Protein AF-A0A958XQT1-F1 (afdb_monomer_lite)

pLDDT: mean 85.03, std 12.77, range [38.28, 96.88]

Structure (mmCIF, N/CA/C/O backbone):
data_AF-A0A958XQT1-F1
#
_entry.id   AF-A0A958XQT1-F1
#
loop_
_atom_site.group_PDB
_atom_site.id
_atom_site.type_symbol
_atom_site.label_atom_id
_atom_site.label_alt_id
_atom_site.label_comp_id
_atom_site.label_asym_id
_atom_site.label_entity_id
_atom_site.label_seq_id
_atom_site.pdbx_PDB_ins_code
_atom_site.Cartn_x
_atom_site.Cartn_y
_atom_site.Cartn_z
_atom_site.occupancy
_atom_site.B_iso_or_equiv
_atom_site.auth_seq_id
_atom_site.auth_comp_id
_atom_site.auth_asym_id
_atom_site.auth_atom_id
_atom_site.pdbx_PDB_model_num
ATOM 1 N N . MET A 1 1 ? -18.573 4.352 16.607 1.00 74.50 1 MET A N 1
ATOM 2 C CA . MET A 1 1 ? -17.224 4.250 16.002 1.00 74.50 1 MET A CA 1
ATOM 3 C C . MET A 1 1 ? -16.279 5.097 16.836 1.00 74.50 1 MET A C 1
ATOM 5 O O . MET A 1 1 ? -16.565 6.270 17.016 1.00 74.50 1 MET A O 1
ATOM 9 N N . GLN A 1 2 ? -15.229 4.501 17.405 1.00 90.69 2 GLN A N 1
ATOM 10 C CA . GLN A 1 2 ? -14.330 5.170 18.354 1.00 90.69 2 GLN A CA 1
ATOM 11 C C . GLN A 1 2 ? -12.967 5.438 17.706 1.00 90.69 2 GLN A C 1
ATOM 13 O O . GLN A 1 2 ? -12.453 4.599 16.959 1.00 90.69 2 GLN A O 1
ATOM 18 N N . ILE A 1 3 ? -12.386 6.601 17.998 1.00 94.75 3 ILE A N 1
ATOM 19 C CA . ILE A 1 3 ? -11.056 7.008 17.534 1.00 94.75 3 ILE A CA 1
ATOM 20 C C . ILE A 1 3 ? -10.105 7.175 18.715 1.00 94.75 3 ILE A C 1
ATOM 22 O O . ILE A 1 3 ? -10.519 7.508 19.822 1.00 94.75 3 ILE A O 1
ATOM 26 N N . THR A 1 4 ? -8.823 6.933 18.475 1.00 96.56 4 THR A N 1
ATOM 27 C CA . THR A 1 4 ? -7.752 7.105 19.461 1.00 96.56 4 THR A CA 1
ATOM 28 C C . THR A 1 4 ? -6.490 7.603 18.767 1.00 96.56 4 THR A C 1
ATOM 30 O O . THR A 1 4 ? -6.284 7.341 17.578 1.00 96.56 4 THR A O 1
ATOM 33 N N . SER A 1 5 ? -5.647 8.330 19.489 1.00 96.06 5 SER A N 1
ATOM 34 C CA . SER A 1 5 ? -4.380 8.859 18.993 1.00 96.06 5 SER A CA 1
ATOM 35 C C . SER A 1 5 ? -3.200 8.248 19.742 1.00 96.06 5 SER A C 1
ATOM 37 O O . SER A 1 5 ? -3.313 7.802 20.883 1.00 96.06 5 SER A O 1
ATOM 39 N N . VAL A 1 6 ? -2.058 8.184 19.062 1.00 95.44 6 VAL A N 1
ATOM 40 C CA . VAL A 1 6 ? -0.777 7.766 19.639 1.00 95.44 6 VAL A CA 1
ATOM 41 C C . VAL A 1 6 ? 0.302 8.729 19.156 1.00 95.44 6 VAL A C 1
ATOM 43 O O . VAL A 1 6 ? 0.280 9.079 17.968 1.00 95.44 6 VAL A O 1
ATOM 46 N N . PRO A 1 7 ? 1.271 9.116 20.004 1.00 96.88 7 PRO A N 1
ATOM 47 C CA . PRO A 1 7 ? 2.423 9.882 19.558 1.00 96.88 7 PRO A CA 1
ATOM 48 C C . PRO A 1 7 ? 3.115 9.200 18.376 1.00 96.88 7 PRO A C 1
ATOM 50 O O . PRO A 1 7 ? 3.274 7.978 18.325 1.00 96.88 7 PRO A O 1
ATOM 53 N N . THR A 1 8 ? 3.494 9.995 17.386 1.00 95.38 8 THR A N 1
ATOM 54 C CA . THR A 1 8 ? 4.281 9.512 16.252 1.00 95.38 8 THR A CA 1
ATOM 55 C C . THR A 1 8 ? 5.692 9.157 16.705 1.00 95.38 8 THR A C 1
ATOM 57 O O . THR A 1 8 ? 6.222 9.748 17.640 1.00 95.38 8 THR A O 1
ATOM 60 N N . ASN A 1 9 ? 6.345 8.244 15.983 1.00 92.81 9 ASN A N 1
ATOM 61 C CA . ASN A 1 9 ? 7.732 7.854 16.268 1.00 92.81 9 ASN A CA 1
ATOM 62 C C . ASN A 1 9 ? 8.724 9.029 16.179 1.00 92.81 9 ASN A C 1
ATOM 64 O O . ASN A 1 9 ? 9.813 8.944 16.726 1.00 92.81 9 ASN A O 1
ATOM 68 N N . LEU A 1 10 ? 8.361 10.108 15.477 1.00 92.94 10 LEU A N 1
ATOM 69 C CA . LEU A 1 10 ? 9.166 11.326 15.373 1.00 92.94 10 LEU A CA 1
ATOM 70 C C . LEU A 1 10 ? 8.949 12.286 16.555 1.00 92.94 10 LEU A C 1
ATOM 72 O O . LEU A 1 10 ? 9.583 13.331 16.597 1.00 92.94 10 LEU A O 1
ATOM 76 N N . GLY A 1 11 ? 8.023 11.991 17.474 1.00 92.00 11 GLY A N 1
ATOM 77 C CA . GLY A 1 11 ? 7.712 12.810 18.654 1.00 92.00 11 GLY A CA 1
ATOM 78 C C . GLY A 1 11 ? 6.987 14.133 18.368 1.00 92.00 11 GLY A C 1
ATOM 79 O O . GLY A 1 11 ? 6.367 14.697 19.258 1.00 92.00 11 GLY A O 1
ATOM 80 N N . ILE A 1 12 ? 6.996 14.605 17.123 1.00 95.25 12 ILE A N 1
ATOM 81 C CA . ILE A 1 12 ? 6.483 15.924 16.715 1.00 95.25 12 ILE A CA 1
ATOM 82 C C . ILE A 1 12 ? 4.991 15.947 16.349 1.00 95.25 12 ILE A C 1
ATOM 84 O O . ILE A 1 12 ? 4.496 16.930 15.806 1.00 95.25 12 ILE A O 1
ATOM 88 N N . GLY A 1 13 ? 4.253 14.864 16.585 1.00 95.38 13 GLY A N 1
ATOM 89 C CA . GLY A 1 13 ? 2.856 14.798 16.165 1.00 95.38 13 GLY A CA 1
ATOM 90 C C . GLY A 1 13 ? 2.111 13.575 16.664 1.00 95.38 13 GLY A C 1
ATOM 91 O O . GLY A 1 13 ? 2.696 12.676 17.269 1.00 95.38 13 GLY A O 1
ATOM 92 N N . GLN A 1 14 ? 0.816 13.537 16.364 1.00 96.62 14 GLN A N 1
ATOM 93 C CA . GLN A 1 14 ? -0.104 12.470 16.749 1.00 96.62 14 GLN A CA 1
ATOM 94 C C . GLN A 1 14 ? -0.550 11.676 15.523 1.00 96.62 14 GLN A C 1
ATOM 96 O O . GLN A 1 14 ? -0.839 12.238 14.466 1.00 96.62 14 GLN A O 1
ATOM 101 N N . ARG A 1 15 ? -0.639 10.355 15.669 1.00 95.69 15 ARG A N 1
ATOM 102 C CA . ARG A 1 15 ? -1.217 9.464 14.667 1.00 95.69 15 ARG A CA 1
ATOM 103 C C . ARG A 1 15 ? -2.563 8.953 15.147 1.00 95.69 15 ARG A C 1
ATOM 105 O O . ARG A 1 15 ? -2.652 8.318 16.193 1.00 95.69 15 ARG A O 1
ATOM 112 N N . TRP A 1 16 ? -3.585 9.196 14.340 1.00 95.69 16 TRP A N 1
ATOM 113 C CA . TRP A 1 16 ? -4.952 8.778 14.617 1.00 95.69 16 TRP A CA 1
ATOM 114 C C . TRP A 1 16 ? -5.234 7.364 14.107 1.00 95.69 16 TRP A C 1
ATOM 116 O O . TRP A 1 16 ? -4.753 6.945 13.047 1.00 95.69 16 TRP A O 1
ATOM 126 N N . TYR A 1 17 ? -6.036 6.640 14.878 1.00 96.62 17 TYR A N 1
ATOM 127 C CA . TYR A 1 17 ? -6.487 5.285 14.606 1.00 96.62 17 TYR A CA 1
ATOM 128 C C . TYR A 1 17 ? -7.971 5.145 14.934 1.00 96.62 17 TYR A C 1
ATOM 130 O O . TYR A 1 17 ? -8.499 5.816 15.819 1.00 96.62 17 TYR A O 1
ATOM 138 N N . PHE A 1 18 ? -8.618 4.205 14.260 1.00 95.81 18 PHE A N 1
ATOM 139 C CA . PHE A 1 18 ? -9.940 3.708 14.604 1.00 95.81 18 PHE A CA 1
ATOM 140 C C . PHE A 1 18 ? -9.807 2.458 15.468 1.00 95.81 18 PHE A C 1
ATOM 142 O O . PHE A 1 18 ? -8.924 1.627 15.229 1.00 95.81 18 PHE A O 1
ATOM 149 N N . ILE A 1 19 ? -10.698 2.299 16.440 1.00 94.31 19 ILE A N 1
ATOM 150 C CA . ILE A 1 19 ? -10.833 1.049 17.189 1.00 94.31 19 ILE A CA 1
ATOM 151 C C . ILE A 1 19 ? -11.825 0.158 16.437 1.00 94.31 19 ILE A C 1
ATOM 153 O O . ILE A 1 19 ? -12.964 0.552 16.177 1.00 94.31 19 ILE A O 1
ATOM 157 N N . CYS A 1 20 ? -11.371 -1.029 16.036 1.00 91.88 20 CYS A N 1
ATOM 158 C CA . CYS A 1 20 ? -12.209 -2.015 15.363 1.00 91.88 20 CYS A CA 1
ATOM 159 C C . CYS A 1 20 ? -13.169 -2.655 16.369 1.00 91.88 20 CYS A C 1
ATOM 161 O O . CYS A 1 20 ? -12.720 -3.200 17.373 1.00 91.88 20 CYS A O 1
ATOM 163 N N . ILE A 1 21 ? -14.469 -2.649 16.071 1.00 88.38 21 ILE A N 1
ATOM 164 C CA . ILE A 1 21 ? -15.502 -3.202 16.963 1.00 88.38 21 ILE A CA 1
ATOM 165 C C . ILE A 1 21 ? -15.345 -4.724 17.120 1.00 88.38 21 ILE A C 1
ATOM 167 O O . ILE A 1 21 ? -15.550 -5.253 18.201 1.00 88.38 21 ILE A O 1
ATOM 171 N N . GLN A 1 22 ? -14.930 -5.418 16.057 1.00 87.94 22 GLN A N 1
ATOM 172 C CA . GLN A 1 22 ? -14.771 -6.877 16.057 1.00 87.94 22 GLN A CA 1
ATOM 173 C C . GLN A 1 22 ? -13.529 -7.355 16.813 1.00 87.94 22 GLN A C 1
ATOM 175 O O . GLN A 1 22 ? -13.579 -8.356 17.515 1.00 87.94 22 GLN A O 1
ATOM 180 N N . THR A 1 23 ? -12.393 -6.666 16.661 1.00 88.44 23 THR A N 1
ATOM 181 C CA . THR A 1 23 ? -11.112 -7.149 17.208 1.00 88.44 23 THR A CA 1
ATOM 182 C C . THR A 1 23 ? -10.615 -6.356 18.414 1.00 88.44 23 THR A C 1
ATOM 184 O O . THR A 1 23 ? -9.619 -6.747 19.015 1.00 88.44 23 THR A O 1
ATOM 187 N N . GLY A 1 24 ? -11.220 -5.206 18.732 1.00 90.12 24 GLY A N 1
ATOM 188 C CA . GLY A 1 24 ? -10.779 -4.288 19.794 1.00 90.12 24 GLY A CA 1
ATOM 189 C C . GLY A 1 24 ? -9.441 -3.584 19.526 1.00 90.12 24 GLY A C 1
ATOM 190 O O . GLY A 1 24 ? -9.000 -2.745 20.309 1.00 90.12 24 GLY A O 1
ATOM 191 N N . LYS A 1 25 ? -8.770 -3.898 18.412 1.00 92.81 25 LYS A N 1
ATOM 192 C CA . LYS A 1 25 ? -7.446 -3.362 18.072 1.00 92.81 25 LYS A CA 1
ATOM 193 C C . LYS A 1 25 ? -7.547 -2.026 17.331 1.00 92.81 25 LYS A C 1
ATOM 195 O O . LYS A 1 25 ? -8.566 -1.684 16.726 1.00 92.81 25 LYS A O 1
ATOM 200 N N . ARG A 1 26 ? -6.437 -1.282 17.352 1.00 94.38 26 ARG A N 1
ATOM 201 C CA . ARG A 1 26 ? -6.264 0.012 16.675 1.00 94.38 26 ARG A CA 1
ATOM 202 C C . ARG A 1 26 ? -5.811 -0.185 15.229 1.00 94.38 26 ARG A C 1
ATOM 204 O O . ARG A 1 26 ? -4.785 -0.822 14.996 1.00 94.38 26 ARG A 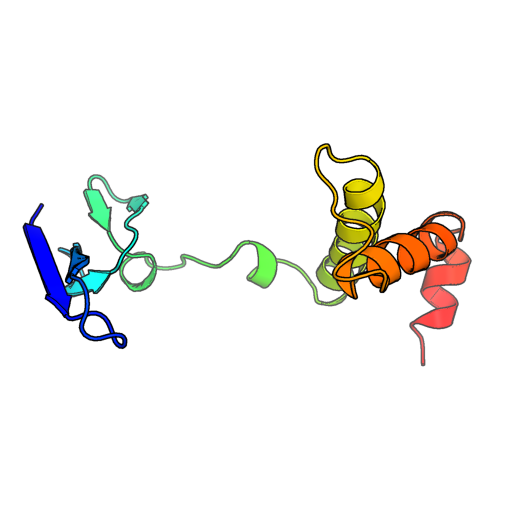O 1
ATOM 211 N N . TYR A 1 27 ? -6.508 0.423 14.271 1.00 94.00 27 TYR A N 1
ATOM 212 C CA . TYR A 1 27 ? -6.139 0.382 12.851 1.00 94.00 27 TYR A CA 1
ATOM 213 C C . TYR A 1 27 ? -6.305 1.740 12.174 1.00 94.00 27 TYR A C 1
ATOM 215 O O . TYR A 1 27 ? -7.197 2.514 12.499 1.00 94.00 27 TYR A O 1
ATOM 223 N N . SER A 1 28 ? -5.451 2.038 11.191 1.00 93.06 28 SER A N 1
ATOM 224 C CA . SER A 1 28 ? -5.549 3.291 10.422 1.00 93.06 28 SER A CA 1
ATOM 225 C C . SER A 1 28 ? -6.624 3.244 9.329 1.00 93.06 28 SER A C 1
ATOM 227 O O . SER A 1 28 ? -6.947 4.277 8.754 1.00 93.06 28 SER A O 1
ATOM 229 N N . LYS A 1 29 ? -7.134 2.053 8.990 1.00 91.94 29 LYS A N 1
ATOM 230 C CA . LYS A 1 29 ? -8.138 1.839 7.942 1.00 91.94 29 LYS A CA 1
ATOM 231 C C . LYS A 1 29 ? -9.114 0.749 8.372 1.00 91.94 29 LYS A C 1
ATOM 233 O O . LYS A 1 29 ? -8.678 -0.300 8.846 1.00 91.94 29 LYS A O 1
ATOM 238 N N . LEU A 1 30 ? -10.400 1.000 8.156 1.00 92.81 30 LEU A N 1
ATOM 239 C CA . LEU A 1 30 ? -11.488 0.036 8.300 1.00 92.81 30 LEU A CA 1
ATOM 240 C C . LEU A 1 30 ? -12.206 -0.107 6.953 1.00 92.81 30 LEU A C 1
ATOM 242 O O . LEU A 1 30 ? -12.149 0.796 6.118 1.00 92.81 30 LEU A O 1
ATOM 246 N N . TYR A 1 31 ? -12.868 -1.239 6.752 1.00 91.06 31 TYR A N 1
ATOM 247 C CA . TYR A 1 31 ? -13.606 -1.581 5.541 1.00 91.06 31 TYR A CA 1
ATOM 248 C C . TYR A 1 31 ? -15.082 -1.796 5.888 1.00 91.06 31 TYR A C 1
ATOM 250 O O . TYR A 1 31 ? -15.358 -2.385 6.938 1.00 91.06 31 TYR A O 1
ATOM 258 N N . PRO A 1 32 ? -16.025 -1.341 5.045 1.00 91.50 32 PRO A N 1
ATOM 259 C CA . PRO A 1 32 ? -17.434 -1.667 5.213 1.00 91.50 32 PRO A CA 1
ATOM 260 C C . PRO A 1 32 ? -17.658 -3.136 4.837 1.00 91.50 32 PRO A C 1
ATOM 262 O O . PRO A 1 32 ? -17.514 -3.517 3.677 1.00 91.50 32 PRO A O 1
ATOM 265 N N . ALA A 1 33 ? -17.967 -3.971 5.824 1.00 89.44 33 ALA A N 1
ATOM 266 C CA . ALA A 1 33 ? -18.241 -5.392 5.636 1.00 89.44 33 ALA A CA 1
ATOM 267 C C . ALA A 1 33 ? -19.152 -5.897 6.756 1.00 89.44 33 ALA A C 1
ATOM 269 O O . ALA A 1 33 ? -19.033 -5.449 7.895 1.00 89.44 33 ALA A O 1
ATOM 270 N N . ASN A 1 34 ? -20.038 -6.848 6.457 1.00 88.44 34 ASN A N 1
ATOM 271 C CA . ASN A 1 34 ? -21.004 -7.403 7.419 1.00 88.44 34 ASN A CA 1
ATOM 272 C C . ASN A 1 34 ? -21.889 -6.331 8.098 1.00 88.44 34 ASN A C 1
ATOM 274 O O . ASN A 1 34 ? -22.296 -6.501 9.241 1.00 88.44 34 ASN A O 1
ATOM 278 N N . GLY A 1 35 ? -22.164 -5.212 7.416 1.00 89.25 35 GLY A N 1
ATOM 279 C CA . GLY A 1 35 ? -23.024 -4.135 7.928 1.00 89.25 35 GLY A CA 1
ATOM 280 C C . GLY A 1 35 ? -22.346 -3.104 8.843 1.00 89.25 35 GLY A C 1
ATOM 281 O O . GLY A 1 35 ? -23.024 -2.209 9.336 1.00 89.25 35 GLY A O 1
ATOM 282 N N . TYR A 1 36 ? -21.029 -3.172 9.065 1.00 90.31 36 TYR A N 1
ATOM 283 C CA . TYR A 1 36 ? -20.287 -2.177 9.856 1.00 90.31 36 TYR A CA 1
ATOM 284 C C . TYR A 1 36 ? -18.852 -1.980 9.343 1.00 90.31 36 TYR A C 1
ATOM 286 O O . TYR A 1 36 ? -18.358 -2.710 8.483 1.00 90.31 36 TYR A O 1
ATOM 294 N N . PHE A 1 37 ? -18.161 -0.963 9.864 1.00 91.50 37 PHE A N 1
ATOM 295 C CA . PHE A 1 37 ? -16.748 -0.731 9.570 1.00 91.50 37 PHE A CA 1
ATOM 296 C C . PHE A 1 37 ? -15.857 -1.590 10.469 1.00 91.50 37 PHE A C 1
ATOM 298 O O . PHE A 1 37 ? -15.853 -1.434 11.691 1.00 91.50 37 PHE A O 1
ATOM 305 N N . GLN A 1 38 ? -15.061 -2.468 9.863 1.00 91.62 38 GLN A N 1
ATOM 306 C CA . GLN A 1 38 ? -14.165 -3.378 10.577 1.00 91.62 38 GLN A CA 1
ATOM 307 C C . GLN A 1 38 ? -12.834 -3.579 9.859 1.00 91.62 38 GLN A C 1
ATOM 309 O O . GLN A 1 38 ? -12.672 -3.282 8.674 1.00 91.62 38 GLN A O 1
ATOM 314 N N . HIS A 1 39 ? -11.842 -4.071 10.591 1.00 91.56 39 HIS A N 1
ATOM 315 C CA . HIS A 1 39 ? -10.582 -4.477 9.993 1.00 91.56 39 HIS A CA 1
ATOM 316 C C . HIS A 1 39 ? -10.723 -5.848 9.320 1.00 91.56 39 HIS A C 1
ATOM 318 O O . HIS A 1 39 ? -11.469 -6.697 9.795 1.00 91.56 39 HIS A O 1
ATOM 324 N N . ARG A 1 40 ? -9.945 -6.093 8.257 1.00 88.81 40 ARG A N 1
ATOM 325 C CA . ARG A 1 40 ? -9.971 -7.351 7.485 1.00 88.81 40 ARG A CA 1
ATOM 326 C C . ARG A 1 40 ? -9.759 -8.620 8.318 1.00 88.81 40 ARG A C 1
ATOM 328 O O . ARG A 1 40 ? -10.262 -9.661 7.944 1.00 88.81 40 ARG A O 1
ATOM 335 N N . GLU A 1 41 ? -9.031 -8.530 9.434 1.00 87.81 41 GLU A N 1
ATOM 336 C CA . GLU A 1 41 ? -8.823 -9.665 10.354 1.00 87.81 41 GLU A CA 1
ATOM 337 C C . GLU A 1 41 ? -10.129 -10.159 10.988 1.00 87.81 41 GLU A C 1
ATOM 339 O O . GLU A 1 41 ? -10.216 -11.328 11.336 1.00 87.81 41 GLU A O 1
ATOM 344 N N . GLY A 1 42 ? -11.130 -9.286 11.134 1.00 86.44 42 GLY A N 1
ATOM 345 C CA . GLY A 1 42 ? -12.454 -9.647 11.644 1.00 86.44 42 GLY A CA 1
ATOM 346 C C . GLY A 1 42 ? -13.411 -10.173 10.571 1.00 86.44 42 GLY A C 1
ATOM 347 O O . GLY A 1 42 ? -14.543 -10.507 10.896 1.00 86.44 42 GLY A O 1
ATOM 348 N N . ILE A 1 43 ? -12.985 -10.240 9.303 1.00 89.19 43 ILE A N 1
ATOM 349 C CA . ILE A 1 43 ? -13.816 -10.696 8.185 1.00 89.19 43 ILE A CA 1
ATOM 350 C C . ILE A 1 43 ? -13.403 -12.134 7.829 1.00 89.19 43 ILE A C 1
ATOM 352 O O . ILE A 1 43 ? -12.335 -12.326 7.236 1.00 89.19 43 ILE A O 1
ATOM 356 N N . PRO A 1 44 ? -14.221 -13.155 8.150 1.00 86.62 44 PRO A N 1
ATOM 357 C CA . PRO A 1 44 ? -13.918 -14.539 7.799 1.00 86.62 44 PRO A CA 1
ATOM 358 C C . PRO A 1 44 ? -13.725 -14.698 6.288 1.00 86.62 44 PRO A C 1
ATOM 360 O O . PRO A 1 44 ? -14.525 -14.208 5.495 1.00 86.62 44 PRO A O 1
ATOM 363 N N . GLY A 1 45 ? -12.640 -15.360 5.882 1.00 86.00 45 GLY A N 1
ATOM 364 C CA . GLY A 1 45 ? -12.335 -15.601 4.468 1.00 86.00 45 GLY A CA 1
ATOM 365 C C . GLY A 1 45 ? -11.867 -14.373 3.677 1.00 86.00 45 GLY A C 1
ATOM 366 O O . GLY A 1 45 ? -11.629 -14.487 2.474 1.00 86.00 45 GLY A O 1
ATOM 367 N N . ALA A 1 46 ? -11.685 -13.207 4.309 1.00 87.62 46 ALA A N 1
ATOM 368 C CA . ALA A 1 46 ? -11.111 -12.057 3.621 1.00 87.62 46 ALA A CA 1
ATOM 369 C C . ALA A 1 46 ? -9.649 -12.323 3.242 1.00 87.62 46 ALA A C 1
ATOM 371 O O . ALA A 1 46 ? -8.767 -12.442 4.091 1.00 87.62 46 ALA A O 1
ATOM 372 N N . MET A 1 47 ? -9.389 -12.355 1.938 1.00 86.62 47 MET A N 1
ATOM 373 C CA . MET A 1 47 ? -8.054 -12.516 1.374 1.00 86.62 47 MET A CA 1
ATOM 374 C C . MET A 1 47 ? -7.654 -11.275 0.586 1.00 86.62 47 MET A C 1
ATOM 376 O O . MET A 1 47 ? -8.480 -10.594 -0.028 1.00 86.6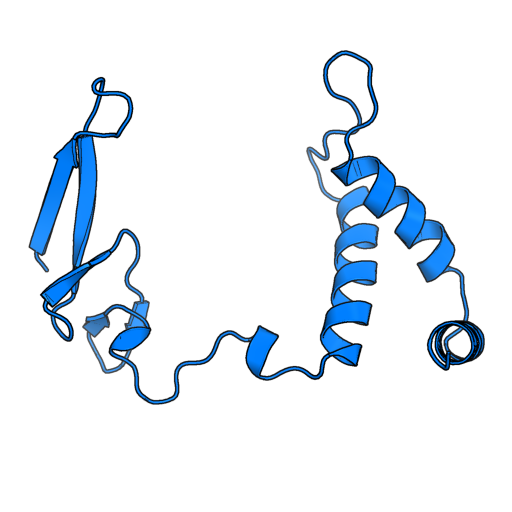2 47 MET A O 1
ATOM 380 N N . TYR A 1 48 ? -6.354 -10.992 0.540 1.00 85.94 48 TYR A N 1
ATOM 381 C CA . TYR A 1 48 ? -5.843 -10.055 -0.450 1.00 85.94 48 TYR A CA 1
ATOM 382 C C . TYR A 1 48 ? -6.097 -10.617 -1.850 1.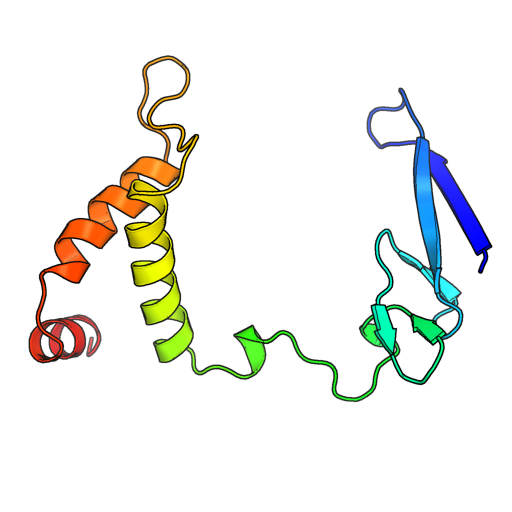00 85.94 48 TYR A C 1
ATOM 384 O O . TYR A 1 48 ? -5.825 -11.786 -2.113 1.00 85.94 48 TYR A O 1
ATOM 392 N N . ARG A 1 49 ? -6.506 -9.764 -2.796 1.00 86.75 49 ARG A N 1
ATOM 393 C CA . ARG A 1 49 ? -6.674 -10.155 -4.209 1.00 86.75 49 ARG A CA 1
ATOM 394 C C . ARG A 1 49 ? -5.445 -10.879 -4.772 1.00 86.75 49 ARG A C 1
ATOM 396 O O . ARG A 1 49 ? -5.571 -11.782 -5.585 1.00 86.75 49 ARG A O 1
ATOM 403 N N . SER A 1 50 ? -4.247 -10.494 -4.334 1.00 86.38 50 SER A N 1
ATOM 404 C CA . SER A 1 50 ? -2.998 -11.145 -4.729 1.00 86.38 50 SER A CA 1
ATOM 405 C C . SER A 1 50 ? -2.866 -12.585 -4.224 1.00 86.38 50 SER A C 1
ATOM 407 O O . SER A 1 50 ? -2.226 -13.377 -4.904 1.00 86.38 50 SER A O 1
ATOM 409 N N . GLN A 1 51 ? -3.451 -12.936 -3.077 1.00 89.00 51 GLN A N 1
ATOM 410 C CA . GLN A 1 51 ? -3.403 -14.293 -2.519 1.00 89.00 51 GLN A CA 1
ATOM 411 C C . GLN A 1 51 ? -4.288 -15.269 -3.297 1.00 89.00 51 GLN A C 1
ATOM 413 O O . GLN A 1 51 ? -3.937 -16.434 -3.412 1.00 89.00 51 GLN A O 1
ATOM 418 N N . ALA A 1 52 ? -5.373 -14.782 -3.903 1.00 90.94 52 ALA A N 1
ATOM 419 C CA . ALA A 1 52 ? -6.229 -15.579 -4.781 1.00 90.94 52 ALA A CA 1
ATOM 420 C C . ALA A 1 52 ? -5.612 -15.841 -6.174 1.00 90.94 52 ALA A C 1
ATOM 422 O O . ALA A 1 52 ? -6.215 -16.525 -6.995 1.00 90.94 52 ALA A O 1
ATOM 423 N N . ARG A 1 53 ? -4.428 -15.282 -6.474 1.00 90.94 53 ARG A N 1
ATOM 424 C CA . ARG A 1 53 ? -3.754 -15.424 -7.775 1.00 90.94 53 ARG A CA 1
ATOM 425 C C . ARG A 1 53 ? -2.535 -16.336 -7.682 1.00 90.94 53 ARG A C 1
ATOM 427 O O . ARG A 1 53 ? -1.740 -16.253 -6.740 1.00 90.94 53 ARG A O 1
ATOM 434 N N . SER A 1 54 ? -2.320 -17.129 -8.731 1.00 93.75 54 SER A N 1
ATOM 435 C CA . SER A 1 54 ? -1.116 -17.953 -8.871 1.00 93.75 54 SER A CA 1
ATOM 436 C C . SER A 1 54 ? 0.161 -17.100 -8.843 1.00 93.75 54 SER A C 1
ATOM 438 O O . SER A 1 54 ? 0.149 -15.899 -9.135 1.00 93.75 54 SER A O 1
ATOM 440 N N . HIS A 1 55 ? 1.291 -17.712 -8.473 1.00 87.88 55 HIS A N 1
ATOM 441 C CA . HIS A 1 55 ? 2.596 -17.037 -8.505 1.00 87.88 55 HIS A CA 1
ATOM 442 C C . HIS A 1 55 ? 2.933 -16.505 -9.904 1.00 87.88 55 HIS A C 1
ATOM 444 O O . HIS A 1 55 ? 3.422 -15.383 -10.023 1.00 87.88 55 HIS A O 1
ATOM 450 N N . TYR A 1 56 ? 2.594 -17.273 -10.943 1.00 88.75 56 TYR A N 1
ATOM 451 C CA . TYR A 1 56 ? 2.769 -16.883 -12.339 1.00 88.75 56 TYR A CA 1
ATOM 452 C C . TYR A 1 56 ? 1.912 -15.669 -12.721 1.00 88.75 56 TYR A C 1
ATOM 454 O O . TYR A 1 56 ? 2.426 -14.683 -13.236 1.00 88.75 56 TYR A O 1
ATOM 462 N N . SER A 1 57 ? 0.612 -15.675 -12.407 1.00 89.06 57 SER A N 1
ATOM 463 C CA . SER A 1 57 ? -0.245 -14.518 -12.706 1.00 89.06 57 SER A CA 1
ATOM 464 C C . SER A 1 57 ? 0.276 -13.253 -12.016 1.00 89.06 57 SER A C 1
ATOM 466 O O . SER A 1 57 ? 0.386 -12.205 -12.646 1.00 89.06 57 SER A O 1
ATOM 468 N N . ARG A 1 58 ? 0.708 -13.361 -10.751 1.00 87.50 58 ARG A N 1
ATOM 469 C CA . ARG A 1 58 ? 1.301 -12.232 -10.021 1.00 87.50 58 ARG A CA 1
ATOM 470 C C . ARG A 1 58 ? 2.595 -11.710 -10.647 1.00 87.50 58 ARG A C 1
ATOM 472 O O . ARG A 1 58 ? 2.844 -10.507 -10.557 1.00 87.50 58 ARG A O 1
ATOM 479 N N . SER A 1 59 ? 3.438 -12.578 -11.210 1.00 87.19 59 SER A N 1
ATOM 480 C CA . SER A 1 59 ? 4.680 -12.142 -11.856 1.00 87.19 59 SER A CA 1
ATOM 481 C C . SER A 1 59 ? 4.394 -11.423 -13.172 1.00 87.19 59 SER A C 1
ATOM 483 O O . SER A 1 59 ? 4.961 -10.354 -13.396 1.00 87.19 59 SER A O 1
ATOM 485 N N . VAL A 1 60 ? 3.457 -11.937 -13.973 1.00 86.56 60 VAL A N 1
ATOM 486 C CA . VAL A 1 60 ? 3.000 -11.305 -15.220 1.00 86.56 60 VAL A CA 1
ATOM 487 C C . VAL A 1 60 ? 2.377 -9.934 -14.943 1.00 86.56 60 VAL A C 1
ATOM 489 O O . VAL A 1 60 ? 2.806 -8.939 -15.525 1.00 86.56 60 VAL A O 1
ATOM 492 N N . ASP A 1 61 ? 1.457 -9.843 -13.978 1.00 87.81 61 ASP A N 1
ATOM 493 C CA . ASP A 1 61 ? 0.816 -8.575 -13.598 1.00 87.81 61 ASP A CA 1
ATOM 494 C C . ASP A 1 61 ? 1.836 -7.514 -13.172 1.00 87.81 61 ASP A C 1
ATOM 496 O O . ASP A 1 61 ? 1.684 -6.337 -13.477 1.00 87.81 61 ASP A O 1
ATOM 500 N N . LYS A 1 62 ? 2.914 -7.921 -12.490 1.00 85.69 62 LYS A N 1
ATOM 501 C CA . LYS A 1 62 ? 3.978 -7.008 -12.053 1.00 85.69 62 LYS A CA 1
ATOM 502 C C . LYS A 1 62 ? 4.747 -6.405 -13.233 1.00 85.69 62 LYS A C 1
ATOM 504 O O . LYS A 1 62 ? 5.192 -5.260 -13.125 1.00 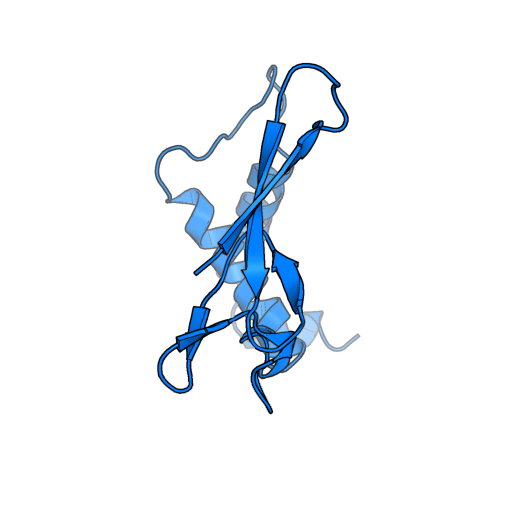85.69 62 LYS A O 1
ATOM 509 N N . VAL A 1 63 ? 4.937 -7.162 -14.315 1.00 85.94 63 VAL A N 1
ATOM 510 C CA . VAL A 1 63 ? 5.603 -6.682 -15.538 1.00 85.94 63 VAL A CA 1
ATOM 511 C C . VAL A 1 63 ? 4.710 -5.667 -16.250 1.00 85.94 63 VAL A C 1
ATOM 513 O O . VAL A 1 63 ? 5.178 -4.567 -16.550 1.00 85.94 63 VAL A O 1
ATOM 516 N N . TRP A 1 64 ? 3.425 -5.983 -16.426 1.00 85.88 64 TRP A N 1
ATOM 517 C CA . TRP A 1 64 ? 2.451 -5.074 -17.042 1.00 85.88 64 TRP A CA 1
ATOM 518 C C . TRP A 1 64 ? 2.232 -3.804 -16.215 1.00 85.88 64 TRP A C 1
ATOM 520 O O . TRP A 1 64 ? 2.386 -2.702 -16.734 1.00 85.88 64 TRP A O 1
ATOM 530 N N . ASP A 1 65 ? 2.035 -3.923 -14.898 1.00 87.94 65 ASP A N 1
ATOM 531 C CA . ASP A 1 65 ? 1.922 -2.769 -13.995 1.00 87.94 65 ASP A CA 1
ATOM 532 C C . ASP A 1 65 ? 3.159 -1.861 -14.048 1.00 87.94 65 ASP A C 1
ATOM 534 O O . ASP A 1 65 ? 3.061 -0.653 -13.819 1.00 87.94 65 ASP A O 1
ATOM 538 N N . ALA A 1 66 ? 4.350 -2.432 -14.256 1.00 86.88 66 ALA A N 1
ATOM 539 C CA . ALA A 1 66 ? 5.580 -1.662 -14.399 1.00 86.88 66 ALA A CA 1
ATOM 540 C C . ALA A 1 66 ? 5.646 -0.958 -15.758 1.00 86.88 66 ALA A C 1
ATOM 542 O O . ALA A 1 66 ? 6.048 0.202 -15.800 1.00 86.88 66 ALA A O 1
ATOM 543 N N . HIS A 1 67 ? 5.223 -1.629 -16.830 1.00 86.75 67 HIS A N 1
ATOM 544 C CA . HIS A 1 67 ? 5.150 -1.064 -18.174 1.00 86.75 67 HIS A CA 1
ATOM 545 C C . HIS A 1 67 ? 4.176 0.120 -18.231 1.00 86.75 67 HIS A C 1
ATOM 547 O O . HIS A 1 67 ? 4.573 1.230 -18.582 1.00 86.75 67 HIS A O 1
ATOM 553 N N . ASP A 1 68 ? 2.944 -0.076 -17.763 1.00 88.88 68 ASP A N 1
ATOM 554 C CA . ASP A 1 68 ? 1.880 0.931 -17.826 1.00 88.88 68 ASP A CA 1
ATOM 555 C C . ASP A 1 68 ? 2.216 2.196 -17.040 1.00 88.88 68 ASP A C 1
ATOM 557 O O . ASP A 1 68 ? 1.762 3.294 -17.362 1.00 88.88 68 ASP A O 1
ATOM 561 N N . ARG A 1 69 ? 3.048 2.072 -15.999 1.00 86.94 69 ARG A N 1
ATOM 562 C CA . ARG A 1 69 ? 3.511 3.228 -15.226 1.00 86.94 69 ARG A CA 1
ATOM 563 C C . ARG A 1 69 ? 4.266 4.240 -16.073 1.00 86.94 69 ARG A C 1
ATOM 565 O O . ARG A 1 69 ? 4.135 5.417 -15.752 1.00 86.94 69 ARG A O 1
ATOM 572 N N . LEU A 1 70 ? 4.988 3.822 -17.120 1.00 86.38 70 LEU A N 1
ATOM 573 C CA . LEU A 1 70 ? 5.694 4.748 -18.019 1.00 86.38 70 LEU A CA 1
ATOM 574 C C . LEU A 1 70 ? 4.752 5.809 -18.603 1.00 86.38 70 LEU A C 1
ATOM 576 O O . LEU A 1 70 ? 5.173 6.931 -18.861 1.00 86.38 70 LEU A O 1
ATOM 580 N N . TYR A 1 71 ? 3.481 5.460 -18.774 1.00 87.00 71 TYR A N 1
ATOM 581 C CA . TYR A 1 71 ? 2.476 6.309 -19.401 1.00 87.00 71 TYR A CA 1
ATOM 582 C C . TYR A 1 71 ? 1.604 7.052 -18.382 1.00 87.00 71 TYR A C 1
ATOM 584 O O . TYR A 1 71 ? 0.710 7.805 -18.763 1.00 87.00 71 TYR A O 1
ATOM 592 N N . ARG A 1 72 ? 1.839 6.866 -17.073 1.00 88.81 72 ARG A N 1
ATOM 593 C CA . ARG A 1 72 ? 1.070 7.555 -16.031 1.00 88.81 72 ARG A CA 1
ATOM 594 C C . ARG A 1 72 ? 1.589 8.977 -15.811 1.00 88.81 72 ARG A C 1
ATOM 596 O O . ARG A 1 72 ? 2.806 9.188 -15.760 1.00 88.81 72 ARG A O 1
ATOM 603 N N . PRO A 1 73 ? 0.687 9.947 -15.583 1.00 91.81 73 PRO A N 1
ATOM 604 C CA . PRO A 1 73 ? 1.093 11.307 -15.269 1.00 91.81 73 PRO A CA 1
ATOM 605 C C . PRO A 1 73 ? 1.912 11.340 -13.972 1.00 91.81 73 PRO A C 1
ATOM 607 O O . PRO A 1 73 ? 1.733 10.515 -13.071 1.00 91.81 73 PRO A O 1
ATOM 610 N N . TYR A 1 74 ? 2.828 12.306 -13.887 1.00 89.62 74 TYR A N 1
ATOM 611 C CA . TYR A 1 74 ? 3.709 12.527 -12.732 1.00 89.62 74 TYR A CA 1
ATOM 612 C C . TYR A 1 74 ? 4.690 11.380 -12.422 1.00 89.62 74 TYR A C 1
ATOM 614 O O . TYR A 1 74 ? 5.223 11.290 -11.309 1.00 89.62 74 TYR A O 1
ATOM 622 N N . MET A 1 75 ? 4.982 10.502 -13.389 1.00 89.88 75 MET A N 1
ATOM 623 C CA . MET A 1 75 ? 6.051 9.521 -13.225 1.00 89.88 75 MET A CA 1
ATOM 624 C C . MET A 1 75 ? 7.409 10.219 -13.062 1.00 89.88 75 MET A C 1
ATOM 626 O O . MET A 1 75 ? 7.923 10.880 -13.958 1.00 89.88 75 MET A O 1
ATOM 630 N N . LYS A 1 76 ? 8.026 10.034 -11.891 1.00 91.00 76 LYS A N 1
ATOM 631 C CA . LYS A 1 76 ? 9.347 10.588 -11.593 1.00 91.00 76 LYS A CA 1
ATOM 632 C C . LYS A 1 76 ? 10.462 9.736 -12.198 1.00 91.00 76 LYS A C 1
ATOM 634 O O . LYS A 1 76 ? 10.842 8.696 -11.652 1.00 91.00 76 LYS A O 1
ATOM 639 N N . TRP A 1 77 ? 11.017 10.232 -13.295 1.00 90.31 77 TRP A N 1
ATOM 640 C CA . TRP A 1 77 ? 12.128 9.619 -14.022 1.00 90.31 77 TRP A CA 1
ATOM 641 C C . TRP A 1 77 ? 13.437 9.669 -13.231 1.00 90.31 77 TRP A C 1
ATOM 643 O O . TRP A 1 77 ? 14.114 8.652 -13.087 1.00 90.31 77 TRP A O 1
ATOM 653 N N . HIS A 1 78 ? 13.731 10.829 -12.633 1.00 91.75 78 HIS A N 1
ATOM 654 C CA . HIS A 1 78 ? 14.994 11.110 -11.955 1.00 91.75 78 HIS A CA 1
ATOM 655 C C . HIS A 1 78 ? 14.792 11.656 -10.537 1.00 91.75 78 HIS A C 1
ATOM 657 O O . HIS A 1 78 ? 13.830 12.367 -10.240 1.00 91.75 78 HIS A O 1
ATOM 663 N N . TYR A 1 79 ? 15.732 11.351 -9.650 1.00 90.56 79 TYR A N 1
ATOM 664 C CA . TYR A 1 79 ? 15.875 11.967 -8.338 1.00 90.56 79 TYR A CA 1
ATOM 665 C C . TYR A 1 79 ? 17.334 12.380 -8.151 1.00 90.56 79 TYR A C 1
ATOM 667 O O . TYR A 1 79 ? 18.223 11.541 -8.271 1.00 90.56 79 TYR A O 1
ATOM 675 N N . ARG A 1 80 ? 17.579 13.670 -7.874 1.00 93.44 80 ARG A N 1
ATOM 676 C CA . ARG A 1 80 ? 18.938 14.237 -7.756 1.00 93.44 80 ARG A CA 1
ATOM 677 C C . ARG A 1 80 ? 19.825 13.889 -8.967 1.00 93.44 80 ARG A C 1
ATOM 679 O O . ARG A 1 80 ? 20.928 13.383 -8.807 1.00 93.44 80 ARG A O 1
ATOM 686 N N . GLY A 1 81 ? 19.285 14.051 -10.178 1.00 91.81 81 GLY A N 1
ATOM 687 C CA . GLY A 1 81 ? 19.972 13.728 -11.438 1.00 91.81 81 GLY A CA 1
ATOM 688 C C . GLY A 1 81 ? 20.115 12.233 -11.760 1.00 91.81 81 GLY A C 1
ATOM 689 O O . GLY A 1 81 ? 20.429 11.892 -12.893 1.00 91.81 81 GLY A O 1
ATOM 690 N N . LYS A 1 82 ? 19.839 11.319 -10.820 1.00 92.25 82 LYS A N 1
ATOM 691 C CA . LYS A 1 82 ? 19.958 9.866 -11.035 1.00 92.25 82 LYS A CA 1
ATOM 692 C C . LYS A 1 82 ? 18.611 9.245 -11.412 1.00 92.25 82 LYS A C 1
ATOM 694 O O . LYS A 1 82 ? 17.597 9.635 -10.823 1.00 92.25 82 LYS A O 1
ATOM 699 N N . PRO A 1 83 ? 18.553 8.276 -12.343 1.00 93.81 83 PRO A N 1
ATOM 700 C CA . PRO A 1 83 ? 17.307 7.594 -12.671 1.00 93.81 83 PRO A CA 1
ATOM 701 C C . PRO A 1 83 ? 16.769 6.854 -11.445 1.00 93.81 83 PRO A C 1
ATOM 703 O O . PRO A 1 83 ? 17.519 6.246 -10.678 1.00 93.81 83 PRO A O 1
ATOM 706 N N . THR A 1 84 ? 15.455 6.909 -11.228 1.00 92.94 84 THR A N 1
ATOM 707 C CA . THR A 1 84 ? 14.865 6.235 -10.069 1.00 92.94 84 THR A CA 1
ATOM 708 C C . THR A 1 84 ? 14.839 4.718 -10.291 1.00 92.94 84 THR A C 1
ATOM 710 O O . THR A 1 84 ? 14.551 4.263 -11.401 1.00 92.94 84 THR A O 1
ATOM 713 N N . PRO A 1 85 ? 15.010 3.887 -9.243 1.00 88.25 85 PRO A N 1
ATOM 714 C CA . PRO A 1 85 ? 14.838 2.436 -9.371 1.00 88.25 85 PRO A CA 1
ATOM 715 C C . PRO A 1 85 ? 13.455 2.045 -9.910 1.00 88.25 85 PRO A C 1
ATOM 717 O O . PRO A 1 85 ? 13.275 0.997 -10.523 1.00 88.25 85 PRO A O 1
ATOM 720 N N . ARG A 1 86 ? 12.450 2.895 -9.667 1.00 86.81 86 ARG A N 1
ATOM 721 C CA . ARG A 1 86 ? 11.097 2.725 -10.196 1.00 86.81 86 ARG A CA 1
ATOM 722 C C . ARG A 1 86 ? 11.063 2.910 -11.714 1.00 86.81 86 ARG A C 1
ATOM 724 O O . ARG A 1 86 ? 10.433 2.093 -12.374 1.00 86.81 86 ARG A O 1
ATOM 731 N N . TYR A 1 87 ? 11.740 3.931 -12.236 1.00 90.06 87 TYR A N 1
ATOM 732 C CA . TYR A 1 87 ? 11.871 4.157 -13.672 1.00 90.06 87 TYR A CA 1
ATOM 733 C C . TYR A 1 87 ? 12.629 3.026 -14.366 1.00 90.06 87 TYR A C 1
ATOM 735 O O . TYR A 1 87 ? 12.122 2.472 -15.335 1.00 90.06 87 TYR A O 1
ATOM 743 N N . LEU A 1 88 ? 13.774 2.608 -13.823 1.00 88.94 88 LEU A N 1
ATOM 744 C CA . LEU A 1 88 ? 14.575 1.533 -14.419 1.00 88.94 88 LEU A CA 1
ATOM 745 C C . LEU A 1 88 ? 13.786 0.221 -14.564 1.00 88.94 88 LEU A C 1
ATOM 747 O O . LEU A 1 88 ? 13.869 -0.437 -15.596 1.00 88.94 88 LEU A O 1
ATOM 751 N N . ARG A 1 89 ? 12.959 -0.132 -13.569 1.00 86.12 89 ARG A N 1
ATOM 752 C CA . ARG A 1 89 ? 12.078 -1.313 -13.646 1.00 86.12 89 ARG A CA 1
ATOM 753 C C . ARG A 1 89 ? 11.023 -1.207 -14.747 1.00 86.12 89 ARG A C 1
ATOM 755 O O . ARG A 1 89 ? 10.753 -2.198 -15.411 1.00 86.12 89 ARG A O 1
ATOM 762 N N . ALA A 1 90 ? 10.439 -0.027 -14.919 1.00 88.00 90 ALA A N 1
ATOM 763 C CA . ALA A 1 90 ? 9.439 0.235 -15.949 1.00 88.00 90 ALA A CA 1
ATOM 764 C C . ALA A 1 90 ? 10.056 0.227 -17.361 1.00 88.00 90 ALA A C 1
ATOM 766 O O . ALA A 1 90 ? 9.475 -0.285 -18.312 1.00 88.00 90 ALA A O 1
ATOM 767 N N . LEU A 1 91 ? 11.285 0.733 -17.498 1.00 86.19 91 LEU A N 1
ATOM 768 C CA . LEU A 1 91 ? 12.029 0.664 -18.753 1.00 86.19 91 LEU A CA 1
ATOM 769 C C . LEU A 1 91 ? 12.425 -0.780 -19.102 1.00 86.19 91 LEU A C 1
ATOM 771 O O . LEU A 1 91 ? 12.346 -1.178 -20.261 1.00 86.19 91 LEU A O 1
ATOM 775 N N . ALA A 1 92 ? 12.809 -1.580 -18.105 1.00 83.94 92 ALA A N 1
ATOM 776 C CA . ALA A 1 92 ? 13.108 -2.996 -18.298 1.00 83.94 92 ALA A CA 1
ATOM 777 C C . ALA A 1 92 ? 11.869 -3.797 -18.740 1.00 83.94 92 ALA A C 1
ATOM 779 O O . ALA A 1 92 ? 11.977 -4.633 -19.636 1.00 83.94 92 ALA A O 1
ATOM 780 N N . SER A 1 93 ? 10.684 -3.513 -18.180 1.00 82.25 93 SER A N 1
ATOM 781 C CA . SER A 1 93 ? 9.443 -4.188 -18.586 1.00 82.25 93 SER A CA 1
ATOM 782 C C . SER A 1 93 ? 8.998 -3.833 -20.004 1.00 82.25 93 SER A C 1
ATOM 784 O O . SER A 1 93 ? 8.364 -4.660 -20.650 1.00 82.25 93 SER A O 1
ATOM 786 N N . ARG A 1 94 ? 9.392 -2.670 -20.541 1.00 77.06 94 ARG A N 1
ATOM 787 C CA . ARG A 1 94 ? 9.153 -2.311 -21.950 1.00 77.06 94 ARG A CA 1
ATOM 788 C C . ARG A 1 94 ? 9.793 -3.285 -22.935 1.00 77.06 94 ARG A C 1
ATOM 790 O O . ARG A 1 94 ? 9.174 -3.586 -23.941 1.00 77.06 94 ARG A O 1
ATOM 797 N N . ARG A 1 95 ? 10.992 -3.804 -22.646 1.00 68.31 95 ARG A N 1
ATOM 798 C CA . ARG A 1 95 ? 11.628 -4.834 -23.491 1.00 68.31 95 ARG A CA 1
ATOM 799 C C . ARG A 1 95 ? 10.907 -6.178 -23.405 1.00 68.31 95 ARG A C 1
ATOM 801 O O . ARG A 1 95 ? 10.849 -6.891 -24.394 1.00 68.31 95 ARG A O 1
ATOM 808 N N . ALA A 1 96 ? 10.360 -6.504 -22.234 1.00 61.59 96 ALA A N 1
ATOM 809 C CA . ALA A 1 96 ? 9.613 -7.738 -22.020 1.00 61.59 96 ALA A CA 1
ATOM 810 C C . ALA A 1 96 ? 8.211 -7.707 -22.656 1.00 61.59 96 ALA A C 1
ATOM 812 O O . ALA A 1 96 ? 7.723 -8.746 -23.076 1.00 61.59 96 ALA A O 1
ATOM 813 N N . ALA A 1 97 ? 7.580 -6.532 -22.757 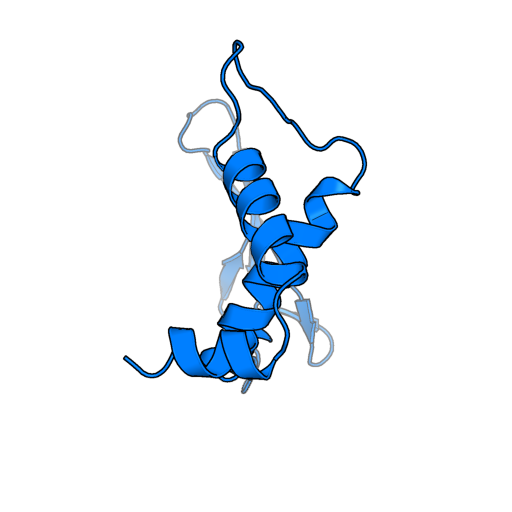1.00 59.00 97 ALA A N 1
ATOM 814 C CA . ALA A 1 97 ? 6.280 -6.354 -23.410 1.00 59.00 97 ALA A CA 1
ATOM 815 C C . ALA A 1 97 ? 6.336 -6.530 -24.941 1.00 59.00 97 ALA A C 1
ATOM 817 O O . ALA A 1 97 ? 5.306 -6.766 -25.566 1.00 59.00 97 ALA A O 1
ATOM 818 N N . THR A 1 98 ? 7.526 -6.435 -25.540 1.00 62.28 98 THR A N 1
ATOM 819 C CA . THR A 1 98 ? 7.762 -6.736 -26.959 1.00 62.28 98 THR A CA 1
ATOM 820 C C . THR A 1 98 ? 7.966 -8.230 -27.230 1.00 62.28 98 THR A C 1
ATOM 822 O O . THR A 1 98 ? 7.979 -8.623 -28.392 1.00 62.28 98 THR A O 1
ATOM 825 N N . LEU A 1 99 ? 8.152 -9.052 -26.188 1.00 57.47 99 LEU A N 1
ATOM 826 C CA . LEU A 1 99 ? 8.347 -10.497 -26.322 1.00 57.47 99 LEU A CA 1
ATOM 827 C C . LEU A 1 99 ? 7.000 -11.201 -26.491 1.00 57.47 99 LEU A C 1
ATOM 829 O O . LEU A 1 99 ? 6.027 -10.925 -25.783 1.00 57.47 99 LEU A O 1
ATOM 833 N N . SER A 1 100 ? 6.959 -12.154 -27.411 1.00 57.72 100 SER A N 1
ATOM 834 C CA . SER A 1 100 ? 5.812 -13.025 -27.618 1.00 57.72 100 SER A CA 1
ATOM 835 C C . SER A 1 100 ? 5.651 -14.006 -26.443 1.00 57.72 100 SER A C 1
ATOM 837 O O . SER A 1 100 ? 6.614 -14.405 -25.784 1.00 57.72 100 SER A O 1
ATOM 839 N N . MET A 1 101 ? 4.414 -14.436 -26.161 1.00 53.19 101 MET A N 1
ATOM 840 C CA . MET A 1 101 ? 4.125 -15.398 -25.081 1.00 53.19 101 MET A CA 1
ATOM 841 C C . MET A 1 101 ? 4.956 -16.703 -25.119 1.00 53.19 101 MET A C 1
ATOM 843 O O . MET A 1 101 ? 5.296 -17.199 -24.039 1.00 53.19 101 MET A O 1
ATOM 847 N N . PRO A 1 102 ? 5.319 -17.264 -26.292 1.00 62.97 102 PRO A N 1
ATOM 848 C CA . PRO A 1 102 ? 6.267 -18.376 -26.388 1.00 62.97 102 PRO A CA 1
ATOM 849 C C . PRO A 1 102 ? 7.639 -18.079 -25.760 1.00 62.97 102 PRO A C 1
ATOM 851 O O . PRO A 1 102 ? 8.142 -18.887 -24.979 1.00 62.97 102 PRO A O 1
ATOM 854 N N . GLU A 1 103 ? 8.210 -16.903 -26.025 1.00 56.78 103 GLU A N 1
ATOM 855 C CA . GLU A 1 103 ? 9.538 -16.501 -25.534 1.00 56.78 103 GLU A CA 1
ATOM 856 C C . GLU A 1 103 ? 9.536 -16.303 -24.011 1.00 56.78 103 GLU A C 1
ATOM 858 O O . GLU A 1 103 ? 10.469 -16.705 -23.312 1.00 56.78 103 GLU A O 1
ATOM 863 N N . ILE A 1 104 ? 8.439 -15.767 -23.465 1.00 56.97 104 ILE A N 1
ATOM 864 C CA . ILE A 1 104 ? 8.262 -15.588 -22.016 1.00 56.97 104 ILE A CA 1
ATOM 865 C C . ILE A 1 104 ? 8.196 -16.945 -21.292 1.00 56.97 104 ILE A C 1
ATOM 867 O O . ILE A 1 104 ? 8.761 -17.087 -20.205 1.00 56.97 104 ILE A O 1
ATOM 871 N N . ARG A 1 105 ? 7.538 -17.960 -21.879 1.00 55.97 105 ARG A N 1
ATOM 872 C CA . ARG A 1 105 ? 7.476 -19.317 -21.296 1.00 55.97 105 ARG A CA 1
ATOM 873 C C . ARG A 1 105 ? 8.852 -19.985 -21.248 1.00 55.97 105 ARG A C 1
ATOM 875 O O . ARG A 1 105 ? 9.177 -20.591 -20.232 1.00 55.97 105 ARG A O 1
ATOM 882 N N . GLN A 1 106 ? 9.661 -19.826 -22.294 1.00 63.09 106 GLN A N 1
ATOM 883 C CA . GLN A 1 106 ? 10.998 -20.423 -22.395 1.00 63.09 106 GLN A CA 1
ATOM 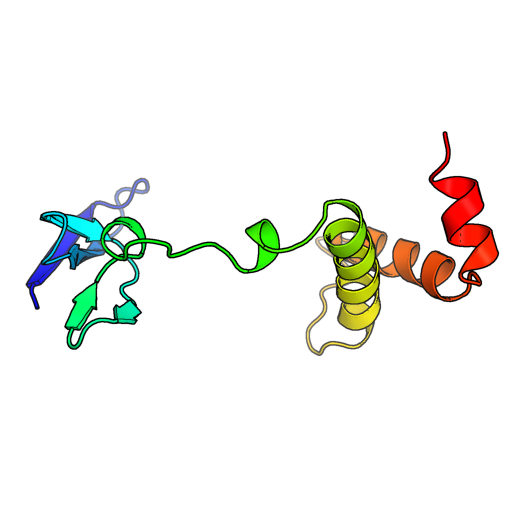884 C C . GLN A 1 106 ? 12.014 -19.806 -21.415 1.00 63.09 106 GLN A C 1
ATOM 886 O O . GLN A 1 106 ? 12.922 -20.489 -20.945 1.00 63.09 106 GLN A O 1
ATOM 891 N N . MET A 1 107 ? 11.864 -18.524 -21.062 1.00 49.12 107 MET A N 1
ATOM 892 C CA . MET A 1 107 ? 12.745 -17.862 -20.087 1.00 49.12 107 MET A CA 1
ATOM 893 C C . MET A 1 107 ? 12.447 -18.230 -18.626 1.00 49.12 107 MET A C 1
ATOM 895 O O . MET A 1 107 ? 13.329 -18.098 -17.778 1.00 49.12 107 MET A O 1
ATOM 899 N N . LEU A 1 108 ? 11.219 -18.661 -18.320 1.00 49.16 108 LEU A N 1
ATOM 900 C CA . LEU A 1 108 ? 10.757 -18.959 -16.958 1.00 49.16 108 LEU A CA 1
ATOM 901 C C . LEU A 1 108 ? 10.782 -20.456 -16.609 1.00 49.16 108 LEU A C 1
ATOM 903 O O . LEU A 1 108 ? 10.511 -20.802 -15.464 1.00 49.16 108 LEU A O 1
ATOM 907 N N . SER A 1 109 ? 11.103 -21.335 -17.562 1.00 46.31 109 SER A N 1
ATOM 908 C CA . SER A 1 109 ? 11.196 -22.789 -17.372 1.00 46.31 109 SER A CA 1
ATOM 909 C C . SER A 1 109 ? 12.597 -23.265 -16.951 1.00 46.31 109 SER A C 1
ATOM 911 O O . SER A 1 109 ? 13.032 -24.329 -17.388 1.00 46.31 109 SER A O 1
ATOM 913 N N . LYS A 1 110 ? 13.321 -22.468 -16.158 1.00 38.28 110 LYS A N 1
ATOM 914 C CA . LYS A 1 110 ? 14.604 -22.856 -15.553 1.00 38.28 110 LYS A CA 1
ATOM 915 C C . LYS A 1 110 ? 14.430 -23.170 -14.078 1.00 38.28 110 LYS A C 1
ATOM 917 O O . LYS A 1 110 ? 13.725 -22.382 -13.409 1.00 38.28 110 LYS A O 1
#

Secondary structure (DSSP, 8-state):
-EEEEEE-TTSSSEEEEEEPTTT--EES--EEETTEEE-GGGSTT---TTTTS-HHHHHHHHHHHHHHHTTSTT---EETTEEPHHHHHHHHHHHHHTS-HHHHHHHH--

Sequence (110 aa):
MQITSVPTNLGIGQRWYFICIQTGKRYSKLYPANGYFQHREGIPGAMYRSQARSHYSRSVDKVWDAHDRLYRPYMKWHYRGKPTPRYLRALASRRAATLSMPEIRQMLSK

Foldseek 3Di:
DDKDWDQDPVNPDIDIFDQFPQPRDTHNAFDCDPNDTGDQVSPPPDDDPVVVDDPVVVVVVQLVVLQCLVVDPPPDQDDPNHGDPSNVSNVVSVVVVPDDPVVVVVVPPD

Radius of gyration: 20.8 Å; chains: 1; bounding box: 43×39×47 Å